Protein AF-A0A6I3KGQ8-F1 (afdb_monomer_lite)

pLDDT: mean 93.96, std 8.99, range [35.91, 98.62]

Secondary structure (DSSP, 8-state):
--SBSSHHHHHHHHHS--TTS-HHHHHHHHHHHHHHHH-SSHHHHHHHSPPEEEETTEEEEEEETTEEEEEEEETTTEEEEEEEEE-----

Organism: NCBI:txid2665159

Structure (mmCIF, N/CA/C/O backbone):
data_AF-A0A6I3KGQ8-F1
#
_entry.id   AF-A0A6I3KGQ8-F1
#
loop_
_atom_site.group_PDB
_atom_site.id
_atom_site.type_symbol
_atom_site.label_atom_id
_atom_site.label_alt_id
_atom_site.label_comp_id
_atom_site.label_asym_id
_atom_site.label_entity_id
_atom_site.label_seq_id
_atom_site.pdbx_PDB_ins_code
_atom_site.Cartn_x
_atom_site.Cartn_y
_atom_site.Cartn_z
_atom_site.occupancy
_atom_site.B_iso_or_equiv
_atom_site.auth_seq_id
_atom_site.auth_comp_id
_atom_site.auth_asym_id
_atom_site.auth_atom_id
_atom_site.pdbx_PDB_model_num
ATOM 1 N N . MET A 1 1 ? 15.580 7.143 -2.828 1.00 67.00 1 MET A N 1
ATOM 2 C CA . MET A 1 1 ? 14.199 7.683 -2.776 1.00 67.00 1 MET A CA 1
ATOM 3 C C . MET A 1 1 ? 13.545 7.202 -1.492 1.00 67.00 1 MET A C 1
ATOM 5 O O . MET A 1 1 ? 13.860 6.099 -1.068 1.00 67.00 1 MET A O 1
ATOM 9 N N . ALA A 1 2 ? 12.710 8.016 -0.840 1.00 86.12 2 ALA A N 1
ATOM 10 C CA . ALA A 1 2 ? 12.041 7.600 0.394 1.00 86.12 2 ALA A CA 1
ATOM 11 C C . ALA A 1 2 ? 10.882 6.634 0.088 1.00 86.12 2 ALA A C 1
ATOM 13 O O . ALA A 1 2 ? 10.094 6.885 -0.831 1.00 86.12 2 ALA A O 1
ATOM 14 N N . GLN A 1 3 ? 10.771 5.550 0.864 1.00 95.25 3 GLN A N 1
ATOM 15 C CA . GLN A 1 3 ? 9.685 4.577 0.714 1.00 95.25 3 GLN A CA 1
ATOM 16 C C . GLN A 1 3 ? 8.335 5.187 1.109 1.00 95.25 3 GLN A C 1
ATOM 18 O O . GLN A 1 3 ? 7.357 5.026 0.384 1.00 95.25 3 GLN A O 1
ATOM 23 N N . PHE A 1 4 ? 8.300 5.946 2.206 1.00 97.81 4 PHE A N 1
ATOM 24 C CA . PHE A 1 4 ? 7.105 6.591 2.755 1.00 97.81 4 PHE A CA 1
ATOM 25 C C . PHE A 1 4 ? 7.274 8.113 2.783 1.00 97.81 4 PHE A C 1
ATOM 27 O O . PHE A 1 4 ? 8.379 8.611 2.993 1.00 97.81 4 PHE A O 1
ATOM 34 N N . LEU A 1 5 ? 6.185 8.856 2.565 1.00 96.62 5 LEU A N 1
ATOM 35 C CA . LEU A 1 5 ? 6.201 10.327 2.601 1.00 96.62 5 LEU A CA 1
ATOM 36 C C . LEU A 1 5 ? 5.846 10.935 3.960 1.00 96.62 5 LEU A C 1
ATOM 38 O O . LEU A 1 5 ? 6.090 12.122 4.167 1.00 96.62 5 LEU A O 1
ATOM 42 N N . ASP A 1 6 ? 5.248 10.166 4.868 1.00 97.06 6 ASP A N 1
ATOM 43 C CA . ASP A 1 6 ? 4.989 10.609 6.235 1.00 97.06 6 ASP A CA 1
ATOM 44 C C . ASP A 1 6 ? 5.169 9.458 7.242 1.00 97.06 6 ASP A C 1
ATOM 46 O O . ASP A 1 6 ? 5.021 8.276 6.914 1.00 97.06 6 ASP A O 1
ATOM 50 N N . LEU A 1 7 ? 5.476 9.820 8.493 1.00 96.94 7 LEU A N 1
ATOM 51 C CA . LEU A 1 7 ? 5.679 8.860 9.586 1.00 96.94 7 LEU A CA 1
ATOM 52 C C . LEU A 1 7 ? 4.409 8.073 9.917 1.00 96.94 7 LEU A C 1
ATOM 54 O O . LEU A 1 7 ? 4.476 6.951 10.400 1.00 96.94 7 LEU A O 1
ATOM 58 N N . ARG A 1 8 ? 3.232 8.646 9.656 1.00 96.94 8 ARG A N 1
ATOM 59 C CA . ARG A 1 8 ? 1.949 7.970 9.878 1.00 96.94 8 ARG A CA 1
ATOM 60 C C . ARG A 1 8 ? 1.780 6.784 8.930 1.00 96.94 8 ARG A C 1
ATOM 62 O O . ARG A 1 8 ? 1.304 5.740 9.359 1.00 96.94 8 ARG A O 1
ATOM 69 N N . THR A 1 9 ? 2.116 6.951 7.656 1.00 98.00 9 THR A N 1
ATOM 70 C CA . THR A 1 9 ? 2.018 5.906 6.633 1.00 98.00 9 THR A CA 1
ATOM 71 C C . THR A 1 9 ? 3.016 4.806 6.946 1.00 98.00 9 THR A C 1
ATOM 73 O O . THR A 1 9 ? 2.633 3.641 6.970 1.00 98.00 9 THR A O 1
ATOM 76 N N . GLU A 1 10 ? 4.254 5.177 7.281 1.00 98.25 10 GLU A N 1
ATOM 77 C CA . GLU A 1 10 ? 5.274 4.229 7.735 1.00 98.25 10 GLU A CA 1
ATOM 78 C C . GLU A 1 10 ? 4.829 3.471 8.994 1.00 98.25 10 GLU A C 1
ATOM 80 O O . GLU A 1 10 ? 4.930 2.249 9.049 1.00 98.25 10 GLU A O 1
ATOM 85 N N . GLN A 1 11 ? 4.252 4.163 9.978 1.00 98.25 11 GLN A N 1
ATOM 86 C CA . GLN A 1 11 ? 3.727 3.532 11.186 1.00 98.25 11 GLN A CA 1
ATOM 87 C C . GLN A 1 11 ? 2.615 2.529 10.859 1.00 98.25 11 GLN A C 1
ATOM 89 O O . GLN A 1 11 ? 2.689 1.385 11.292 1.00 98.25 11 GLN A O 1
ATOM 94 N N . VAL A 1 12 ? 1.610 2.915 10.064 1.00 98.44 12 VAL A N 1
ATOM 95 C CA . VAL A 1 12 ? 0.530 1.998 9.658 1.00 98.44 12 VAL A CA 1
ATOM 96 C C . VAL A 1 12 ? 1.086 0.804 8.882 1.00 98.44 12 VAL A C 1
ATOM 98 O O . VAL A 1 12 ? 0.615 -0.315 9.083 1.00 98.44 12 VAL A O 1
ATOM 101 N N . TYR A 1 13 ? 2.094 1.015 8.035 1.00 98.44 13 TYR A N 1
ATOM 102 C CA . TYR A 1 13 ? 2.781 -0.068 7.340 1.00 98.44 13 TYR A CA 1
ATOM 103 C C . TYR A 1 13 ? 3.438 -1.036 8.328 1.00 98.44 13 TYR A C 1
ATOM 105 O O . TYR A 1 13 ? 3.150 -2.224 8.281 1.00 98.44 13 TYR A O 1
ATOM 113 N N . LEU A 1 14 ? 4.247 -0.545 9.266 1.00 98.06 14 LEU A N 1
ATOM 114 C CA . LEU A 1 14 ? 4.992 -1.399 10.193 1.00 98.06 14 LEU A CA 1
ATOM 115 C C . LEU A 1 14 ? 4.104 -2.101 11.222 1.00 98.06 14 LEU A C 1
ATOM 117 O O . LEU A 1 14 ? 4.415 -3.209 11.651 1.00 98.06 14 LEU A O 1
ATOM 121 N N . THR A 1 15 ? 3.029 -1.450 11.663 1.00 97.69 15 THR A N 1
ATOM 122 C CA . THR A 1 15 ? 2.333 -1.867 12.884 1.00 97.69 15 THR A CA 1
ATOM 123 C C . THR A 1 15 ? 0.847 -2.133 12.715 1.00 97.69 15 THR A C 1
ATOM 125 O O . THR A 1 15 ? 0.206 -2.599 13.659 1.00 97.69 15 THR A O 1
ATOM 128 N N . ARG A 1 16 ? 0.268 -1.811 11.550 1.00 97.44 16 ARG A N 1
ATOM 129 C CA . ARG A 1 16 ? -1.179 -1.898 11.291 1.00 97.44 16 ARG A CA 1
ATOM 130 C C . ARG A 1 16 ? -2.019 -1.026 12.242 1.00 97.44 16 ARG A C 1
ATOM 132 O O . ARG A 1 16 ? -3.233 -1.212 12.328 1.00 97.44 16 ARG A O 1
ATOM 139 N N . PHE A 1 17 ? -1.418 -0.052 12.941 1.00 97.19 17 PHE A N 1
ATOM 140 C CA . PHE A 1 17 ? -2.119 0.834 13.878 1.00 97.19 17 PHE A CA 1
ATOM 141 C C . PHE A 1 17 ? -1.737 2.308 13.716 1.00 97.19 17 PHE A C 1
ATOM 143 O O . PHE A 1 17 ? -0.597 2.655 13.426 1.00 97.19 17 PHE A O 1
ATOM 150 N N . HIS A 1 18 ? -2.695 3.197 13.989 1.00 97.38 18 HIS A N 1
ATOM 151 C CA . HIS A 1 18 ? -2.451 4.622 14.196 1.00 97.38 18 HIS A CA 1
ATOM 152 C C . HIS A 1 18 ? -3.612 5.245 14.982 1.00 97.38 18 HIS A C 1
ATOM 154 O O . HIS A 1 18 ? -4.773 5.007 14.663 1.00 97.38 18 HIS A O 1
ATOM 160 N N . GLN A 1 19 ? -3.319 6.087 15.976 1.00 95.38 19 GLN A N 1
ATOM 161 C CA . GLN A 1 19 ? -4.327 6.592 16.927 1.00 95.38 19 GLN A CA 1
ATOM 162 C C . GLN A 1 19 ? -5.444 7.428 16.278 1.00 95.38 19 GLN A C 1
ATOM 164 O O . GLN A 1 19 ? -6.569 7.450 16.761 1.00 95.38 19 GLN A O 1
ATOM 169 N N . LYS A 1 20 ? -5.140 8.132 15.180 1.00 94.56 20 LYS A N 1
ATOM 170 C CA . LYS A 1 20 ? -6.090 9.033 14.495 1.00 94.56 20 LYS A CA 1
ATOM 171 C C . LYS A 1 20 ? -6.873 8.376 13.351 1.00 94.56 20 LYS A C 1
ATOM 173 O O . LYS A 1 20 ? -7.578 9.073 12.624 1.00 94.56 20 LYS A O 1
ATOM 178 N N . LEU A 1 21 ? -6.698 7.074 13.130 1.00 95.88 21 LEU A N 1
ATOM 179 C CA . LEU A 1 21 ? -7.342 6.329 12.049 1.00 95.88 21 LEU A CA 1
ATOM 180 C C . LEU A 1 21 ? -8.179 5.193 12.635 1.00 95.88 21 LEU A C 1
ATOM 182 O O . LEU A 1 21 ? -7.848 4.629 13.673 1.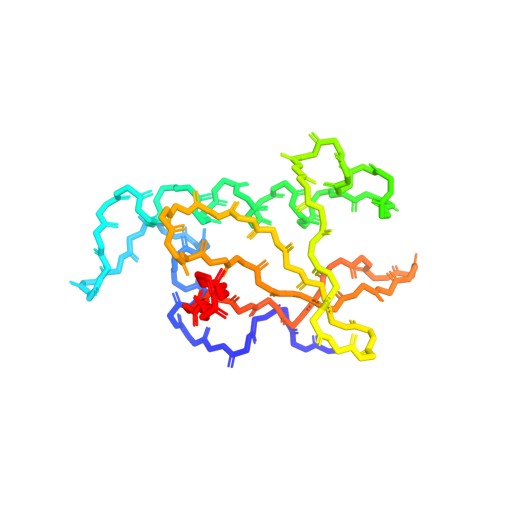00 95.88 21 LEU A O 1
ATOM 186 N N . THR A 1 22 ? -9.269 4.839 11.961 1.00 96.88 22 THR A N 1
ATOM 187 C CA . THR A 1 22 ? -10.065 3.671 12.360 1.00 96.88 22 THR A CA 1
ATOM 188 C C . THR A 1 22 ? -9.282 2.386 12.099 1.00 96.88 22 THR A C 1
ATOM 190 O O . THR A 1 22 ? -8.589 2.306 11.083 1.00 96.88 22 THR A O 1
ATOM 193 N N . GLY A 1 23 ? -9.491 1.350 12.916 1.00 96.75 23 GLY A N 1
ATOM 194 C CA . GLY A 1 23 ? -8.850 0.043 12.722 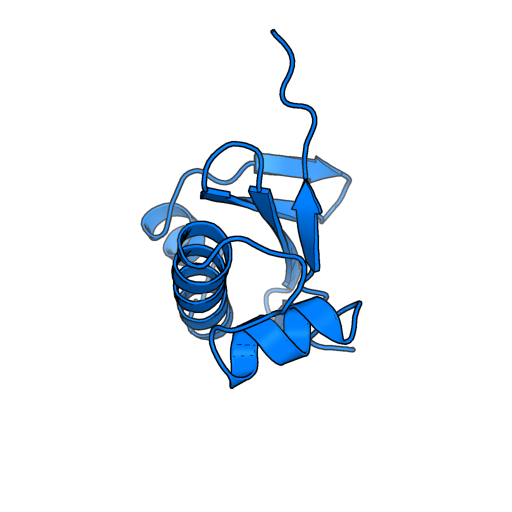1.00 96.75 23 GLY A CA 1
ATOM 195 C C . GLY A 1 23 ? -9.039 -0.531 11.313 1.00 96.75 23 GLY A C 1
ATOM 196 O O . GLY A 1 23 ? -8.070 -0.989 10.724 1.00 96.75 23 GLY A O 1
ATOM 197 N N . LYS A 1 24 ? -10.239 -0.407 10.722 1.00 97.62 24 LYS A N 1
ATOM 198 C CA . LYS A 1 24 ? -10.519 -0.853 9.341 1.00 97.62 24 LYS A CA 1
ATOM 199 C C . LYS A 1 24 ? -9.601 -0.199 8.304 1.00 97.62 24 LYS A C 1
ATOM 201 O O . LYS A 1 24 ? -9.004 -0.893 7.493 1.00 97.62 24 LYS A O 1
ATOM 206 N N . VAL A 1 25 ? -9.441 1.125 8.377 1.00 98.06 25 VAL A N 1
ATOM 207 C CA . VAL A 1 25 ? -8.534 1.881 7.493 1.00 98.06 25 VAL A CA 1
ATOM 208 C C . VAL A 1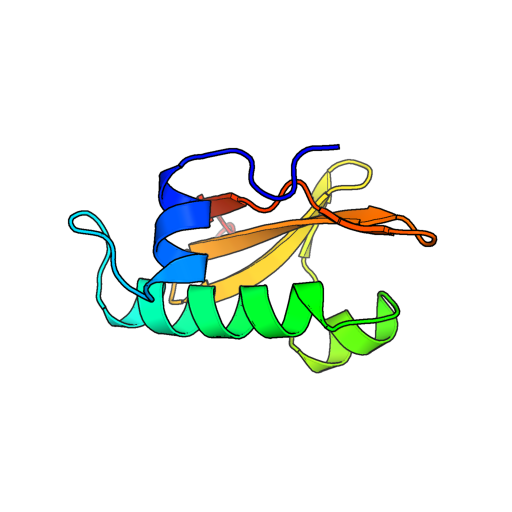 25 ? -7.086 1.436 7.680 1.00 98.06 25 VAL A C 1
ATOM 210 O O . VAL A 1 25 ? -6.398 1.225 6.689 1.00 98.06 25 VAL A O 1
ATOM 213 N N . CYS A 1 26 ? -6.620 1.278 8.923 1.00 98.31 26 CYS A N 1
ATOM 214 C CA . CYS A 1 26 ? -5.244 0.846 9.182 1.00 98.31 26 CYS A CA 1
ATOM 215 C C . CYS A 1 26 ? -4.976 -0.559 8.638 1.00 98.31 26 CYS A C 1
ATOM 217 O O . CYS A 1 26 ? -3.954 -0.784 8.001 1.00 98.31 26 CYS A O 1
ATOM 219 N N . VAL A 1 27 ? -5.913 -1.481 8.867 1.00 98.38 27 VAL A N 1
ATOM 220 C CA . VAL A 1 27 ? -5.860 -2.863 8.391 1.00 98.38 27 VAL A CA 1
ATOM 221 C C . VAL A 1 27 ? -5.786 -2.912 6.868 1.00 98.38 27 VAL A C 1
ATOM 223 O O . VAL A 1 27 ? -4.834 -3.475 6.332 1.00 98.38 27 VAL A O 1
ATOM 226 N N . ALA A 1 28 ? -6.737 -2.274 6.186 1.00 98.12 28 ALA A N 1
ATOM 227 C CA . ALA A 1 28 ? -6.796 -2.298 4.732 1.00 98.12 28 ALA A CA 1
ATOM 228 C C . ALA A 1 28 ? -5.585 -1.598 4.098 1.00 98.12 28 ALA A C 1
ATOM 230 O O . ALA A 1 28 ? -4.990 -2.107 3.153 1.00 98.12 28 ALA A O 1
ATOM 231 N N . ALA A 1 29 ? -5.162 -0.452 4.643 1.00 98.31 29 ALA A N 1
ATOM 232 C CA . ALA A 1 29 ? -3.987 0.255 4.142 1.00 98.31 29 ALA A CA 1
ATOM 233 C C . ALA A 1 29 ? -2.700 -0.561 4.328 1.00 98.31 29 ALA A C 1
ATOM 235 O O . ALA A 1 29 ? -1.875 -0.593 3.422 1.00 98.31 29 ALA A O 1
ATOM 236 N N . HIS A 1 30 ? -2.528 -1.228 5.472 1.00 98.62 30 HIS A N 1
ATOM 237 C CA . HIS A 1 30 ? -1.388 -2.109 5.731 1.00 98.62 30 HIS A CA 1
ATOM 238 C C . HIS A 1 30 ? -1.302 -3.242 4.699 1.00 98.62 30 HIS A C 1
ATOM 240 O O . HIS A 1 30 ? -0.247 -3.449 4.101 1.00 98.62 30 HIS A O 1
ATOM 246 N N . GLU A 1 31 ? -2.421 -3.920 4.437 1.00 98.12 31 GLU 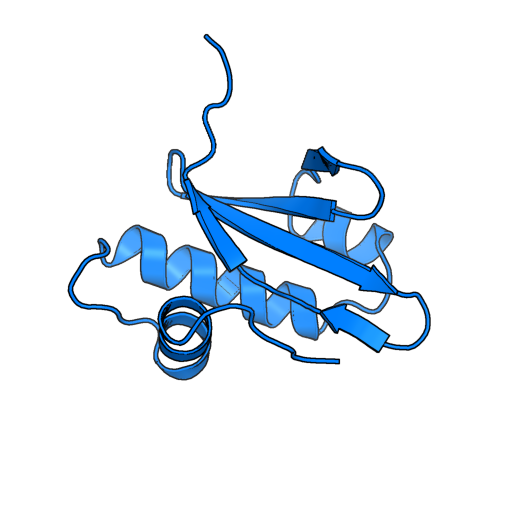A N 1
ATOM 247 C CA . GLU A 1 31 ? -2.501 -5.000 3.446 1.00 98.12 31 GLU A CA 1
ATOM 248 C C . GLU A 1 31 ? -2.171 -4.494 2.035 1.00 98.12 31 GLU A C 1
ATOM 250 O O . GLU A 1 31 ? -1.310 -5.058 1.358 1.00 98.12 31 GLU A O 1
ATOM 255 N N . VAL A 1 32 ? -2.769 -3.370 1.623 1.00 98.19 32 VAL A N 1
ATOM 256 C CA . VAL A 1 32 ? -2.485 -2.738 0.325 1.00 98.19 32 VAL A CA 1
ATOM 257 C C . VAL A 1 32 ? -1.010 -2.349 0.200 1.00 98.19 32 VAL A C 1
ATOM 259 O O . VAL A 1 32 ? -0.400 -2.612 -0.833 1.00 98.19 32 VAL A O 1
ATOM 262 N N . MET A 1 33 ? -0.407 -1.749 1.231 1.00 98.44 33 MET A N 1
ATOM 263 C CA . MET A 1 33 ? 1.000 -1.331 1.194 1.00 98.44 33 MET A CA 1
ATOM 264 C C . MET A 1 33 ? 1.964 -2.516 1.078 1.00 98.44 33 MET A C 1
ATOM 266 O O . MET A 1 33 ? 2.915 -2.437 0.304 1.00 98.44 33 MET A O 1
ATOM 270 N N . HIS A 1 34 ? 1.718 -3.619 1.791 1.00 98.19 34 HIS A N 1
ATOM 271 C CA . HIS A 1 34 ? 2.547 -4.822 1.673 1.00 98.19 34 HIS A CA 1
ATOM 272 C C . HIS A 1 34 ? 2.480 -5.437 0.275 1.00 98.19 34 HIS A C 1
ATOM 274 O O . HIS A 1 34 ? 3.517 -5.775 -0.296 1.00 98.19 34 HIS A O 1
ATOM 280 N N . LEU A 1 35 ? 1.278 -5.539 -0.297 1.00 97.88 35 LEU A N 1
ATOM 281 C CA . LEU A 1 35 ? 1.107 -6.053 -1.654 1.00 97.88 35 LEU A CA 1
ATOM 282 C C . LEU A 1 35 ? 1.747 -5.122 -2.695 1.00 97.88 35 LEU A C 1
ATOM 284 O O . LEU A 1 35 ? 2.396 -5.604 -3.617 1.00 97.88 35 LEU A O 1
ATOM 288 N N . LEU A 1 36 ? 1.632 -3.801 -2.521 1.00 97.00 36 LEU A N 1
ATOM 289 C CA . LEU A 1 36 ? 2.274 -2.812 -3.395 1.00 97.00 36 LEU A CA 1
ATOM 290 C C . LEU A 1 36 ? 3.800 -2.921 -3.391 1.00 97.00 36 LEU A C 1
ATOM 292 O O . LEU A 1 36 ? 4.413 -2.819 -4.448 1.00 97.00 36 LEU A O 1
ATOM 296 N N . ILE A 1 37 ? 4.410 -3.120 -2.221 1.00 96.69 37 ILE A N 1
ATOM 297 C CA . ILE A 1 37 ? 5.867 -3.275 -2.097 1.00 96.69 37 ILE A CA 1
ATOM 298 C C . ILE A 1 37 ? 6.336 -4.606 -2.701 1.00 96.69 37 ILE A C 1
ATOM 300 O O . ILE A 1 37 ? 7.437 -4.681 -3.238 1.00 96.69 37 ILE A O 1
ATOM 304 N N . ALA A 1 38 ? 5.510 -5.652 -2.636 1.00 96.56 38 ALA A N 1
ATOM 305 C CA . ALA A 1 38 ? 5.819 -6.956 -3.220 1.00 96.56 38 ALA A CA 1
ATOM 306 C C . ALA A 1 38 ? 5.568 -7.036 -4.741 1.00 96.56 38 ALA A C 1
ATOM 308 O O . ALA A 1 38 ? 6.078 -7.951 -5.394 1.00 96.56 38 ALA A O 1
ATOM 309 N N . ALA A 1 39 ? 4.774 -6.117 -5.299 1.00 96.81 39 ALA A N 1
ATOM 310 C CA . ALA A 1 39 ? 4.441 -6.079 -6.718 1.00 96.81 39 ALA A CA 1
ATOM 311 C C . ALA A 1 39 ? 5.689 -5.844 -7.582 1.00 96.81 39 ALA A C 1
ATOM 313 O O . ALA A 1 39 ? 6.557 -5.041 -7.242 1.00 96.81 39 ALA A O 1
ATOM 314 N N . ARG A 1 40 ? 5.762 -6.515 -8.737 1.00 95.81 40 ARG A N 1
ATOM 315 C CA . ARG A 1 40 ? 6.888 -6.407 -9.682 1.00 95.81 40 ARG A CA 1
ATOM 316 C C . ARG A 1 40 ? 6.542 -5.607 -10.931 1.00 95.81 40 ARG A C 1
ATOM 318 O O . ARG A 1 40 ? 7.427 -5.266 -11.706 1.00 95.81 40 ARG A O 1
ATOM 325 N N . SER A 1 41 ? 5.263 -5.316 -11.141 1.00 95.69 41 SER A N 1
ATOM 326 C CA . SER A 1 41 ? 4.778 -4.526 -12.267 1.00 95.69 41 SER A CA 1
ATOM 327 C C . SER A 1 41 ? 3.495 -3.772 -11.912 1.00 95.69 41 SER A C 1
ATOM 329 O O . SER A 1 41 ? 2.750 -4.173 -11.016 1.00 95.69 41 SER A O 1
ATOM 331 N N . LEU A 1 42 ? 3.162 -2.730 -12.682 1.00 93.06 42 LEU A N 1
ATOM 332 C CA . LEU A 1 42 ? 1.839 -2.094 -12.601 1.00 93.06 42 LEU A CA 1
ATOM 333 C C . LEU A 1 42 ? 0.689 -3.054 -12.952 1.00 93.06 42 LEU A C 1
ATOM 335 O O . LEU A 1 42 ? -0.452 -2.793 -12.573 1.00 93.06 42 LEU A O 1
ATOM 339 N N . GLN A 1 43 ? 0.963 -4.155 -13.658 1.00 94.38 43 GLN A N 1
ATOM 340 C CA . GLN A 1 43 ? -0.042 -5.185 -13.922 1.00 94.38 43 GLN A CA 1
ATOM 341 C C . GLN A 1 43 ? -0.386 -5.943 -12.636 1.00 94.38 43 GLN A C 1
ATOM 343 O O . GLN A 1 43 ? -1.568 -6.083 -12.332 1.00 94.38 43 GLN A O 1
ATOM 348 N N . ASP A 1 44 ? 0.618 -6.320 -11.834 1.00 95.62 44 ASP A N 1
ATOM 349 C CA . ASP A 1 44 ? 0.409 -6.946 -10.517 1.00 95.62 44 ASP A CA 1
ATOM 350 C C . ASP A 1 44 ? -0.389 -6.019 -9.599 1.00 95.62 44 ASP A C 1
ATOM 352 O O . ASP A 1 44 ? -1.329 -6.439 -8.929 1.00 95.62 44 ASP A O 1
ATOM 356 N N . VAL A 1 45 ? -0.067 -4.723 -9.624 1.00 94.88 45 VAL A N 1
ATOM 357 C CA . VAL A 1 45 ? -0.815 -3.700 -8.886 1.00 94.88 45 VAL A CA 1
ATOM 358 C C . VAL A 1 45 ? -2.292 -3.678 -9.300 1.00 94.88 45 VAL A C 1
ATOM 360 O O . VAL A 1 45 ? -3.168 -3.533 -8.448 1.00 94.88 45 VAL A O 1
ATOM 363 N N . GLY A 1 46 ? -2.582 -3.861 -10.590 1.00 94.81 46 GLY A N 1
ATOM 364 C CA . GLY A 1 46 ? -3.947 -3.945 -11.111 1.00 94.81 46 GLY A CA 1
ATOM 365 C C . GLY A 1 46 ? -4.725 -5.170 -10.620 1.00 94.81 46 GLY A C 1
ATOM 366 O O . GLY A 1 46 ? -5.954 -5.125 -10.587 1.00 94.81 46 GLY A O 1
ATOM 367 N N . VAL A 1 47 ? -4.031 -6.235 -10.202 1.00 95.00 47 VAL A N 1
ATOM 368 C CA . VAL A 1 47 ? -4.635 -7.418 -9.565 1.00 95.00 47 VAL A CA 1
ATOM 369 C C . VAL A 1 47 ? -5.011 -7.131 -8.110 1.00 95.00 47 VAL A C 1
ATOM 371 O O . VAL A 1 47 ? -6.042 -7.614 -7.648 1.00 95.00 47 VAL A O 1
ATOM 374 N N . ILE A 1 48 ? -4.220 -6.317 -7.399 1.00 94.88 48 ILE A N 1
ATOM 375 C CA . ILE A 1 48 ? -4.524 -5.897 -6.018 1.00 94.88 48 ILE A CA 1
ATOM 376 C C . ILE A 1 48 ? -5.833 -5.100 -5.984 1.00 94.88 48 ILE A C 1
ATOM 378 O O . ILE A 1 48 ? -6.664 -5.285 -5.096 1.00 94.88 48 ILE A O 1
ATOM 382 N N . GLY A 1 49 ? -6.023 -4.201 -6.950 1.00 94.19 49 GLY A N 1
ATOM 383 C CA . GLY A 1 49 ? -7.240 -3.415 -7.058 1.00 94.19 49 GLY A CA 1
ATOM 384 C C . GLY A 1 49 ? -7.210 -2.402 -8.195 1.00 94.19 49 GLY A C 1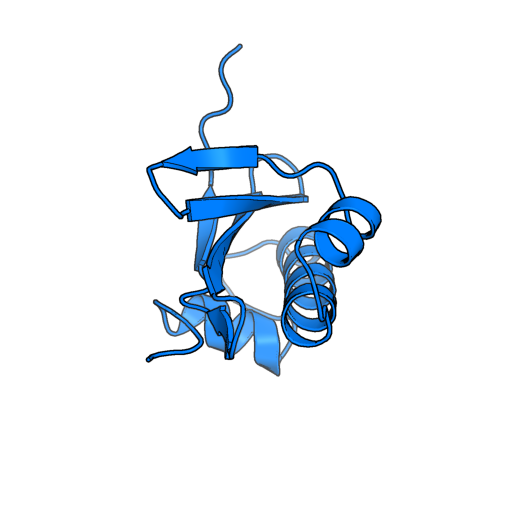
ATOM 385 O O . GLY A 1 49 ? -6.225 -2.235 -8.914 1.00 94.19 49 GLY A O 1
ATOM 386 N N . ARG A 1 50 ? -8.322 -1.677 -8.349 1.00 94.25 50 ARG A N 1
ATOM 387 C CA . ARG A 1 50 ? -8.446 -0.648 -9.384 1.00 94.25 50 ARG A CA 1
ATOM 388 C C . ARG A 1 50 ? -7.427 0.469 -9.158 1.00 94.25 50 ARG A C 1
ATOM 390 O O . ARG A 1 50 ? -7.479 1.169 -8.150 1.00 94.25 50 ARG A O 1
ATOM 397 N N . ILE A 1 51 ? -6.566 0.691 -10.150 1.00 95.19 51 ILE A N 1
ATOM 398 C CA . ILE A 1 51 ? -5.581 1.775 -10.136 1.00 95.19 51 ILE A CA 1
ATOM 399 C C . ILE A 1 51 ? -6.256 3.102 -10.494 1.00 95.19 51 ILE A C 1
ATOM 401 O O . ILE A 1 51 ? -6.790 3.280 -11.590 1.00 95.19 51 ILE A O 1
ATOM 405 N N . HIS A 1 52 ? -6.185 4.066 -9.580 1.00 93.88 52 HIS A N 1
ATOM 406 C CA . HIS A 1 52 ? -6.591 5.448 -9.809 1.00 93.88 52 HIS A CA 1
ATOM 407 C C . HIS A 1 52 ? -5.370 6.290 -10.176 1.00 93.88 52 HIS A C 1
ATOM 409 O O . HIS A 1 52 ? -4.456 6.454 -9.372 1.00 93.88 52 HIS A O 1
ATOM 415 N N . ARG A 1 53 ? -5.341 6.865 -11.380 1.00 93.44 53 ARG A N 1
ATOM 416 C CA . ARG A 1 53 ? -4.283 7.804 -11.778 1.00 93.44 53 ARG A CA 1
ATOM 417 C C . ARG A 1 53 ? -4.639 9.209 -11.290 1.00 93.44 53 ARG A C 1
ATOM 419 O O . ARG A 1 53 ? -5.653 9.755 -11.710 1.00 93.44 53 ARG A O 1
ATOM 426 N N . LEU A 1 54 ? -3.823 9.780 -10.402 1.00 89.88 54 LEU A N 1
ATOM 427 C CA . LEU A 1 54 ? -4.120 11.055 -9.731 1.00 89.88 54 LEU A CA 1
ATOM 428 C C . LEU A 1 54 ? -3.410 12.243 -10.382 1.00 89.88 54 LEU A C 1
ATOM 430 O O . LEU A 1 54 ? -4.006 13.299 -10.576 1.00 89.88 54 LEU A O 1
ATOM 434 N N . LYS A 1 55 ? -2.122 12.079 -10.693 1.00 86.94 55 LYS A N 1
ATOM 435 C CA . LYS A 1 55 ? -1.263 13.077 -11.349 1.00 86.94 55 LYS A CA 1
ATOM 436 C C . LYS A 1 55 ? -0.264 12.361 -12.260 1.00 86.94 55 LYS A C 1
ATOM 438 O O . LYS A 1 55 ? -0.284 11.134 -12.382 1.00 86.94 55 LYS A O 1
ATOM 443 N N . VAL A 1 56 ? 0.630 13.119 -12.892 1.00 83.06 56 VAL A N 1
ATOM 444 C CA . VAL A 1 56 ? 1.782 12.547 -13.600 1.00 83.06 56 VAL A CA 1
ATOM 445 C C . VAL A 1 56 ? 2.573 11.673 -12.621 1.00 83.06 56 VAL A C 1
ATOM 447 O O . VAL A 1 56 ? 2.943 12.134 -11.546 1.00 83.06 56 VAL A O 1
ATOM 450 N N . ALA A 1 57 ? 2.750 10.400 -12.982 1.00 86.94 57 ALA A N 1
ATOM 451 C CA . ALA A 1 57 ? 3.459 9.370 -12.218 1.00 86.94 57 ALA A CA 1
ATOM 452 C C . ALA A 1 57 ? 2.931 9.045 -10.803 1.00 86.94 57 ALA A C 1
ATOM 454 O O . ALA A 1 57 ? 3.568 8.270 -10.100 1.00 86.94 57 ALA A O 1
ATOM 455 N N . ARG A 1 58 ? 1.770 9.569 -10.377 1.00 94.56 58 ARG A N 1
ATOM 456 C CA . ARG A 1 58 ? 1.166 9.215 -9.082 1.00 94.56 58 ARG A CA 1
ATOM 457 C C . ARG A 1 58 ? -0.134 8.441 -9.253 1.00 94.56 58 ARG A C 1
ATOM 459 O O . ARG A 1 58 ? -1.088 8.918 -9.876 1.00 94.56 58 ARG A O 1
ATOM 466 N N . PHE A 1 59 ? -0.158 7.276 -8.629 1.00 96.00 59 PHE A N 1
ATOM 467 C CA . PHE A 1 59 ? -1.246 6.313 -8.643 1.00 96.00 59 PHE A CA 1
ATOM 468 C C . PHE A 1 59 ? -1.842 6.171 -7.244 1.00 96.00 59 PHE A C 1
ATOM 470 O O . PHE A 1 59 ? -1.241 6.598 -6.259 1.00 96.00 59 PHE A O 1
ATOM 477 N N . GLY A 1 60 ? -3.029 5.584 -7.156 1.00 96.62 60 GLY A N 1
ATOM 478 C CA . GLY A 1 60 ? -3.704 5.298 -5.902 1.00 96.62 60 GLY A CA 1
ATOM 479 C C . GLY A 1 60 ? -4.483 3.996 -5.971 1.00 96.62 60 GLY A C 1
ATOM 480 O O . GLY A 1 60 ? -5.173 3.739 -6.957 1.00 96.62 60 GLY A O 1
ATOM 481 N N . LEU A 1 61 ? -4.390 3.208 -4.906 1.00 97.44 61 LEU A N 1
ATOM 482 C CA . LEU A 1 61 ? -5.264 2.071 -4.648 1.00 97.44 61 LEU A CA 1
ATOM 483 C C . LEU A 1 61 ? -6.205 2.402 -3.496 1.00 97.44 61 LEU A C 1
ATOM 485 O O . LEU A 1 61 ? -5.810 3.038 -2.515 1.00 97.44 61 LEU A O 1
ATOM 489 N N . HIS A 1 62 ? -7.463 1.997 -3.640 1.00 97.44 62 HIS A N 1
ATOM 490 C CA . HIS A 1 62 ? -8.456 2.131 -2.579 1.00 97.44 62 HIS A CA 1
ATOM 491 C C . HIS A 1 62 ? -8.074 1.245 -1.392 1.00 97.44 62 HIS A C 1
ATOM 493 O O . HIS A 1 62 ? -7.673 0.102 -1.584 1.00 97.44 62 HIS A O 1
ATOM 499 N N . ALA A 1 63 ? -8.180 1.793 -0.182 1.00 96.56 63 ALA A N 1
ATOM 500 C CA . ALA A 1 63 ? -7.997 1.043 1.055 1.00 96.56 63 ALA A CA 1
ATOM 501 C C . ALA A 1 63 ? -9.341 0.852 1.768 1.00 96.56 63 ALA A C 1
ATOM 503 O O . ALA A 1 63 ? -9.792 -0.271 1.941 1.00 96.56 63 ALA A O 1
ATOM 504 N N . GLU A 1 64 ? -9.998 1.942 2.179 1.00 97.19 64 GLU A N 1
ATOM 505 C CA . GLU A 1 64 ? -11.284 1.863 2.886 1.00 97.19 64 GLU A CA 1
ATOM 506 C C . GLU A 1 64 ? -12.053 3.187 2.804 1.00 97.19 64 GLU A C 1
ATOM 508 O O . GLU A 1 64 ? -11.522 4.265 3.090 1.00 97.19 64 GLU A O 1
ATOM 513 N N . GLY A 1 65 ? -13.337 3.137 2.444 1.00 94.25 65 GLY A N 1
ATOM 514 C CA . GLY A 1 65 ? -14.166 4.337 2.287 1.00 94.25 65 GLY A CA 1
ATOM 515 C C . GLY A 1 65 ? -13.543 5.363 1.327 1.00 94.25 65 GLY A C 1
ATOM 516 O O . GLY A 1 65 ? -13.444 5.114 0.132 1.00 94.25 65 GLY A O 1
ATOM 517 N N . ARG A 1 66 ? -13.117 6.526 1.841 1.00 95.38 66 ARG A N 1
ATOM 518 C CA . ARG A 1 66 ? -12.420 7.574 1.059 1.00 95.38 66 AR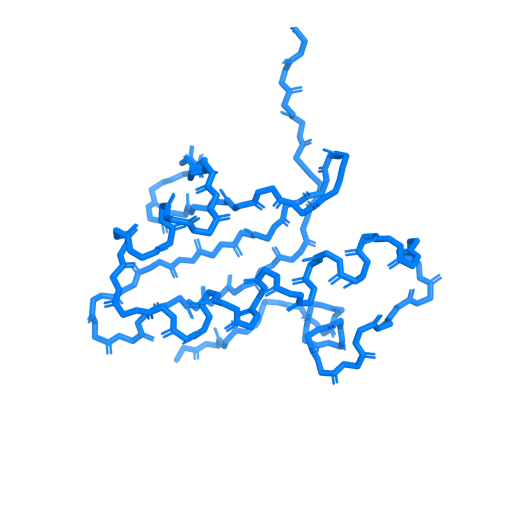G A CA 1
ATOM 519 C C . ARG A 1 66 ? -10.895 7.565 1.230 1.00 95.38 66 ARG A C 1
ATOM 521 O O . ARG A 1 66 ? -10.246 8.533 0.839 1.00 95.38 66 ARG A O 1
ATOM 528 N N . TRP A 1 67 ? -10.336 6.536 1.862 1.00 97.44 67 TRP A N 1
ATOM 529 C CA . TRP A 1 67 ? -8.900 6.390 2.083 1.00 97.44 67 TRP A CA 1
ATOM 530 C C . TRP A 1 67 ? -8.243 5.592 0.968 1.00 97.44 67 TRP A C 1
ATOM 532 O O . TRP A 1 67 ? -8.756 4.557 0.544 1.00 97.44 67 TRP A O 1
ATOM 542 N N . PHE A 1 68 ? -7.095 6.092 0.527 1.00 98.00 68 PHE A N 1
ATOM 543 C CA . PHE A 1 68 ? -6.291 5.533 -0.546 1.00 98.00 68 PHE A CA 1
ATOM 544 C C . PHE A 1 68 ? -4.836 5.456 -0.110 1.00 98.00 68 PHE A C 1
ATOM 546 O O . PHE A 1 68 ? -4.341 6.349 0.580 1.00 98.00 68 PHE A O 1
ATOM 553 N N . VAL A 1 69 ? -4.152 4.412 -0.564 1.00 98.19 69 VAL A N 1
ATOM 554 C CA . VAL A 1 69 ? -2.692 4.362 -0.566 1.00 98.19 69 VAL A CA 1
ATOM 555 C C . VAL A 1 69 ? -2.237 4.886 -1.918 1.00 98.19 69 VAL A C 1
ATOM 557 O O . VAL A 1 69 ? -2.498 4.263 -2.949 1.00 98.19 69 VAL A O 1
ATOM 560 N N . THR A 1 70 ? -1.596 6.050 -1.925 1.00 97.81 70 THR A N 1
ATOM 561 C CA . THR A 1 70 ? -1.036 6.654 -3.132 1.00 97.81 70 THR A CA 1
ATOM 562 C C . THR A 1 70 ? 0.458 6.413 -3.199 1.00 97.81 70 THR A C 1
ATOM 564 O O . THR A 1 70 ? 1.127 6.324 -2.175 1.00 97.81 70 THR A O 1
ATOM 567 N N . PHE A 1 71 ? 0.984 6.251 -4.406 1.00 97.50 71 PHE A N 1
ATOM 568 C CA . PHE A 1 71 ? 2.376 5.876 -4.632 1.00 97.50 71 PHE A CA 1
ATOM 569 C C . PHE A 1 71 ? 2.846 6.373 -5.998 1.00 97.50 71 PHE A C 1
ATOM 571 O O . PHE A 1 71 ? 2.045 6.740 -6.864 1.00 97.50 71 PHE A O 1
ATOM 578 N N . VAL A 1 72 ? 4.160 6.405 -6.173 1.00 96.88 72 VAL A N 1
ATOM 579 C CA . VAL A 1 72 ? 4.818 6.551 -7.471 1.00 96.88 72 VAL A CA 1
ATOM 580 C C . VAL A 1 72 ? 5.365 5.185 -7.867 1.00 96.88 72 VAL A C 1
ATOM 582 O O . VAL A 1 72 ? 5.778 4.411 -7.003 1.00 96.88 72 VAL A O 1
ATOM 585 N N . TRP A 1 73 ? 5.318 4.875 -9.160 1.00 95.12 73 TRP A N 1
ATOM 586 C CA . TRP A 1 73 ? 5.858 3.634 -9.707 1.00 95.12 73 TRP A CA 1
ATOM 587 C C . TRP A 1 73 ? 7.087 3.925 -10.561 1.00 95.12 73 TRP A C 1
ATOM 589 O O . TRP A 1 73 ? 7.053 4.829 -11.396 1.00 95.12 73 TRP A O 1
ATOM 599 N N . ASP A 1 74 ? 8.139 3.146 -10.348 1.00 93.88 74 ASP A N 1
ATOM 600 C CA . ASP A 1 74 ? 9.356 3.117 -11.153 1.00 93.88 74 ASP A CA 1
ATOM 601 C C . ASP A 1 74 ? 9.667 1.658 -11.513 1.00 93.88 74 ASP A C 1
ATOM 603 O O . ASP A 1 74 ? 9.555 0.786 -10.656 1.00 93.88 74 ASP A O 1
ATOM 607 N N . ASP A 1 75 ? 10.047 1.373 -12.757 1.00 91.00 75 ASP A N 1
ATOM 608 C CA . ASP A 1 75 ? 10.219 -0.016 -13.218 1.00 91.00 75 ASP A CA 1
ATOM 609 C C . ASP A 1 75 ? 11.448 -0.713 -12.612 1.00 91.00 75 ASP A C 1
ATOM 611 O O . ASP A 1 75 ? 11.516 -1.941 -12.612 1.00 91.00 75 ASP A O 1
ATOM 615 N N . LEU A 1 76 ? 12.409 0.044 -12.066 1.00 91.31 76 LEU A N 1
ATOM 616 C CA . LEU A 1 76 ? 13.580 -0.516 -11.385 1.00 91.31 76 LEU A CA 1
ATOM 617 C C . LEU A 1 76 ? 13.320 -0.747 -9.893 1.00 91.31 76 LEU A C 1
ATOM 619 O O . LEU A 1 76 ? 13.838 -1.703 -9.318 1.00 91.31 76 LEU A O 1
ATOM 623 N N . SER A 1 77 ? 12.541 0.137 -9.266 1.00 91.38 77 SER A N 1
ATOM 624 C CA . SER A 1 77 ? 12.389 0.201 -7.805 1.00 91.38 77 SER A CA 1
ATOM 625 C C . SER A 1 77 ? 11.008 -0.225 -7.296 1.00 91.38 77 SER A C 1
ATOM 627 O O . SER A 1 77 ? 10.824 -0.389 -6.092 1.00 91.38 77 SER A O 1
ATOM 629 N N . GLY A 1 78 ? 10.023 -0.364 -8.184 1.00 95.44 78 GLY A N 1
ATOM 630 C CA . GLY A 1 78 ? 8.628 -0.616 -7.840 1.00 95.44 78 GLY A CA 1
ATOM 631 C C . GLY A 1 78 ? 7.936 0.588 -7.188 1.00 95.44 78 GLY A C 1
ATOM 632 O O . GLY A 1 78 ? 8.225 1.759 -7.479 1.00 95.44 78 GLY A O 1
ATOM 633 N N . ALA A 1 79 ? 6.979 0.295 -6.305 1.00 96.81 79 ALA A N 1
ATOM 634 C CA . ALA A 1 79 ? 6.195 1.304 -5.602 1.00 96.81 79 ALA A CA 1
ATOM 635 C C . ALA A 1 79 ? 7.022 2.023 -4.522 1.00 96.81 79 ALA A C 1
ATOM 637 O O . ALA A 1 79 ? 7.548 1.401 -3.600 1.00 96.81 79 ALA A O 1
ATOM 638 N N . HIS A 1 80 ? 7.065 3.353 -4.584 1.00 96.88 80 HIS A N 1
ATOM 639 C CA . HIS A 1 80 ? 7.764 4.204 -3.617 1.00 96.88 80 HIS A CA 1
ATOM 640 C C . HIS A 1 80 ? 6.997 5.510 -3.363 1.00 96.88 80 HIS A C 1
ATOM 642 O O . HIS A 1 80 ? 5.983 5.797 -4.008 1.00 96.88 80 HIS A O 1
ATOM 648 N N . SER A 1 81 ? 7.474 6.321 -2.409 1.00 97.12 81 SER A N 1
ATOM 649 C CA . SER A 1 81 ? 6.784 7.549 -1.981 1.00 97.12 81 SER A CA 1
ATOM 650 C C . SER A 1 81 ? 5.315 7.294 -1.622 1.00 97.12 81 SER A C 1
ATOM 652 O O . SER A 1 81 ? 4.417 8.035 -2.043 1.00 97.12 81 SER A O 1
ATOM 654 N N . LEU A 1 82 ? 5.095 6.218 -0.863 1.00 98.19 82 LEU A N 1
ATOM 655 C CA . LEU A 1 82 ? 3.791 5.784 -0.386 1.00 98.19 82 LEU A CA 1
ATOM 656 C C . LEU A 1 82 ? 3.212 6.823 0.579 1.00 98.19 82 LEU A C 1
ATOM 658 O O . LEU A 1 82 ? 3.918 7.369 1.433 1.00 98.19 82 LEU A O 1
ATOM 662 N N . LEU A 1 83 ? 1.912 7.072 0.455 1.00 98.06 83 LEU A N 1
ATOM 663 C CA . LEU A 1 83 ? 1.164 7.980 1.313 1.00 98.06 83 LEU A CA 1
ATOM 664 C C . LEU A 1 83 ? -0.261 7.463 1.525 1.00 98.06 83 LEU A C 1
ATOM 666 O O . LEU A 1 83 ? -0.995 7.226 0.570 1.00 98.06 83 LEU A O 1
ATOM 670 N N . LEU A 1 84 ? -0.677 7.340 2.784 1.00 98.12 84 LEU A N 1
ATOM 671 C CA . LEU A 1 84 ? -2.068 7.078 3.139 1.00 98.12 84 LEU A CA 1
ATOM 672 C C . LEU A 1 84 ? -2.839 8.401 3.232 1.00 98.12 84 LEU A C 1
ATOM 674 O O . LEU A 1 84 ? -2.654 9.187 4.166 1.00 98.12 84 LEU A O 1
ATOM 678 N N . GLU A 1 85 ? -3.738 8.663 2.288 1.00 96.88 85 GLU A N 1
ATOM 679 C CA . GLU A 1 85 ? -4.470 9.931 2.213 1.00 96.88 85 GLU A CA 1
ATOM 680 C C . GLU A 1 85 ? -5.959 9.763 1.905 1.00 96.88 85 GLU A C 1
ATOM 682 O O . GLU A 1 85 ? -6.423 8.722 1.440 1.00 96.88 85 GLU A O 1
ATOM 687 N N . ARG A 1 86 ? -6.736 10.809 2.207 1.00 95.50 86 ARG A N 1
ATOM 688 C CA . ARG A 1 86 ? -8.157 10.872 1.860 1.00 95.50 86 ARG A CA 1
ATOM 689 C C . ARG A 1 86 ? -8.317 11.583 0.533 1.00 95.50 86 ARG A C 1
ATOM 691 O O . ARG A 1 86 ? -7.995 12.765 0.436 1.00 95.50 86 ARG A O 1
ATOM 698 N N . LEU A 1 87 ? -8.909 10.907 -0.441 1.00 91.06 87 LEU A N 1
ATOM 699 C CA . LEU A 1 87 ? -9.235 11.520 -1.721 1.00 91.06 87 LEU A CA 1
ATOM 700 C C . LEU A 1 87 ? -10.685 12.005 -1.734 1.00 91.06 87 LEU A C 1
ATOM 702 O O . LEU A 1 87 ? -11.596 11.370 -1.195 1.00 91.06 87 LEU A O 1
ATOM 706 N N . LYS A 1 88 ? -10.909 13.149 -2.381 1.00 83.69 88 LYS A N 1
ATOM 707 C CA . LYS A 1 88 ? -12.249 13.582 -2.777 1.00 83.69 88 LYS A CA 1
ATOM 708 C C . LYS A 1 88 ? -12.550 12.942 -4.128 1.00 83.69 88 LYS A C 1
ATOM 710 O O . LYS A 1 88 ? -12.213 13.506 -5.161 1.00 83.69 88 LYS A O 1
ATOM 715 N N . ILE A 1 89 ? -13.131 11.748 -4.118 1.00 65.88 89 ILE A N 1
ATOM 716 C CA . ILE A 1 89 ? -13.729 11.192 -5.335 1.00 65.88 89 ILE A CA 1
ATOM 717 C C . ILE A 1 89 ? -15.083 11.881 -5.490 1.00 65.88 89 ILE A C 1
ATOM 719 O O . ILE A 1 89 ? -15.884 11.858 -4.554 1.00 65.88 89 ILE A O 1
ATOM 723 N N . GLY A 1 90 ? -15.261 12.591 -6.604 1.00 57.69 90 GLY A N 1
ATOM 724 C CA . GLY A 1 90 ? -16.460 13.376 -6.886 1.00 57.69 90 GLY A CA 1
ATOM 725 C C . GLY A 1 90 ? -17.725 12.519 -6.871 1.00 57.69 90 GLY A C 1
ATOM 726 O O . GLY A 1 90 ? -17.713 11.389 -7.357 1.00 57.69 90 GLY A O 1
ATOM 727 N N . SER A 1 91 ? -18.768 13.078 -6.260 1.00 35.91 91 SER A N 1
ATOM 728 C CA . SER A 1 91 ? -20.184 12.766 -6.487 1.00 35.91 91 SER A CA 1
ATOM 729 C C . SER A 1 91 ? -20.640 13.291 -7.839 1.00 35.91 91 SER A C 1
ATOM 731 O O . SER A 1 91 ? -20.200 14.422 -8.157 1.00 35.91 91 SER A O 1
#

Radius of gyration: 12.12 Å; chains: 1; bounding box: 34×21×31 Å

Sequence (91 aa):
MAQFLDLRTEQVYLTRFHQKLTGKVCVAAHEVMHLLIAARSLQDVGVIGRIHRLKVARFGLHAEGRWFVTFVWDDLSGAHSLLLERLKIGS

Foldseek 3Di:
DAQEPDPQLVCLLVPLDDPVDDSQLSVQSNVLSVQQQVDQDVVSNVVVHDWDDDDVQKIWDDRDDQWTWIFGQDNVRTTGHTDTDGDCPDD